Protein AF-A0A964ZM34-F1 (afdb_monomer)

Radius of gyration: 14.8 Å; Cα contacts (8 Å, |Δi|>4): 118; chains: 1; bounding box: 36×28×40 Å

Sequence (91 aa):
GGTMNGYCSDITRCVYLGEPPADVQRAWNDLRRAQEAGVQAGVVGATCESVDTAARSVLEDAGWGDYFIHRTGHGIGMEAHEEPYMVHGTT

Foldseek 3Di:
DDDDPLWDDDDDDDDDDDDDDPVVVLVVVLQVQLLVQLVVQPDPPRFLQSSQCRSLVSCVVSVNNVVPPDAPAADTTSDNHDDDTSHHPRD

Secondary structure (DSSP, 8-state):
-EEETTEEE-------SSSPPHHHHHHHHHHHHHHHHHHHH--TT--HHHHHHHHHHHHHHTT-GGG--S-SEEE-SSSSSEEEEESTT--

Mean predicted aligned error: 2.52 Å

Structure (mmCIF, N/CA/C/O backbone):
data_AF-A0A964ZM34-F1
#
_entry.id   AF-A0A964ZM34-F1
#
loop_
_atom_site.group_PDB
_atom_site.id
_atom_site.type_symbol
_atom_site.label_atom_id
_atom_site.label_alt_id
_atom_site.label_comp_id
_atom_site.label_asym_id
_atom_site.label_entity_id
_atom_site.label_seq_id
_atom_site.pdbx_PDB_ins_code
_atom_site.Cartn_x
_atom_site.Cartn_y
_atom_site.Cartn_z
_atom_site.occupancy
_atom_site.B_iso_or_equiv
_atom_site.auth_seq_id
_atom_site.auth_comp_id
_atom_site.auth_asym_id
_atom_site.auth_atom_id
_atom_site.pdbx_PDB_model_num
ATOM 1 N N . GLY A 1 1 ? 10.550 6.978 8.846 1.00 92.81 1 GLY A N 1
ATOM 2 C CA . GLY A 1 1 ? 9.740 7.726 9.821 1.00 92.81 1 GLY A CA 1
ATOM 3 C C . GLY A 1 1 ? 10.587 8.417 10.873 1.00 92.81 1 GLY A C 1
ATOM 4 O O . GLY A 1 1 ? 11.797 8.528 10.699 1.00 92.81 1 GLY A O 1
ATOM 5 N N . GLY A 1 2 ? 9.954 8.859 11.957 1.00 96.38 2 GLY A N 1
ATOM 6 C CA . GLY A 1 2 ? 10.599 9.481 13.118 1.00 96.38 2 GLY A CA 1
ATOM 7 C C . GLY A 1 2 ? 9.620 9.689 14.277 1.00 96.38 2 GLY A C 1
ATOM 8 O O . GLY A 1 2 ? 8.410 9.562 14.087 1.00 96.38 2 GLY A O 1
ATOM 9 N N . THR A 1 3 ? 10.144 10.008 15.463 1.00 97.81 3 THR A N 1
ATOM 10 C CA . THR A 1 3 ? 9.355 10.243 16.684 1.00 97.81 3 THR A CA 1
ATOM 11 C C . THR A 1 3 ? 9.386 11.709 17.099 1.00 97.81 3 THR A C 1
ATOM 13 O O . THR A 1 3 ? 10.462 12.305 17.164 1.00 97.81 3 THR A O 1
ATOM 16 N N . MET A 1 4 ? 8.232 12.278 17.441 1.00 97.81 4 MET A N 1
ATOM 17 C CA . MET A 1 4 ? 8.120 13.639 17.971 1.00 97.81 4 MET A CA 1
ATOM 18 C C . MET A 1 4 ? 6.988 13.708 18.995 1.00 97.81 4 MET A C 1
ATOM 20 O O . MET A 1 4 ? 5.894 13.222 18.733 1.00 97.81 4 MET A O 1
ATOM 24 N N . ASN A 1 5 ? 7.241 14.323 20.156 1.00 97.56 5 ASN A N 1
ATOM 25 C CA . ASN A 1 5 ? 6.245 14.524 21.221 1.00 97.56 5 ASN A CA 1
ATOM 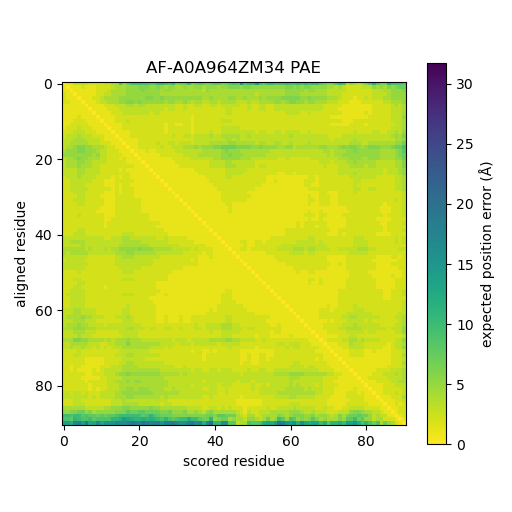26 C C . ASN A 1 5 ? 5.489 13.247 21.642 1.00 97.56 5 ASN A C 1
ATOM 28 O O . ASN A 1 5 ? 4.301 13.300 21.943 1.00 97.56 5 ASN A O 1
ATOM 32 N N . GLY A 1 6 ? 6.173 12.099 21.647 1.00 97.19 6 GLY A N 1
ATOM 33 C CA . GLY A 1 6 ? 5.572 10.813 22.011 1.00 97.19 6 GLY A CA 1
ATOM 34 C C . GLY A 1 6 ? 4.766 10.131 20.902 1.00 97.19 6 GLY A C 1
ATOM 35 O O . GLY A 1 6 ? 4.167 9.104 21.182 1.00 97.19 6 GLY A O 1
ATOM 36 N N . TYR A 1 7 ? 4.766 10.659 19.672 1.00 98.44 7 TYR A N 1
ATOM 37 C CA . TYR A 1 7 ? 4.096 10.057 18.514 1.00 98.44 7 TYR A CA 1
ATOM 38 C C . TYR A 1 7 ? 5.080 9.636 17.421 1.00 98.44 7 TYR A C 1
ATOM 40 O O . TYR A 1 7 ? 6.130 10.261 17.227 1.00 98.44 7 TYR A O 1
ATOM 48 N N . CYS A 1 8 ? 4.708 8.597 16.680 1.00 98.56 8 CYS A N 1
ATOM 49 C CA . CYS A 1 8 ? 5.435 8.040 15.551 1.00 98.56 8 CYS A CA 1
ATOM 50 C C . CYS A 1 8 ? 4.889 8.558 14.212 1.00 98.56 8 CYS A C 1
ATOM 52 O O . CYS A 1 8 ? 3.701 8.805 14.033 1.00 98.56 8 CYS A O 1
ATOM 54 N N . SER A 1 9 ? 5.785 8.672 13.236 1.00 98.25 9 SER A N 1
ATOM 55 C CA . SER A 1 9 ? 5.457 8.824 11.818 1.00 98.25 9 SER A CA 1
ATOM 56 C C . SER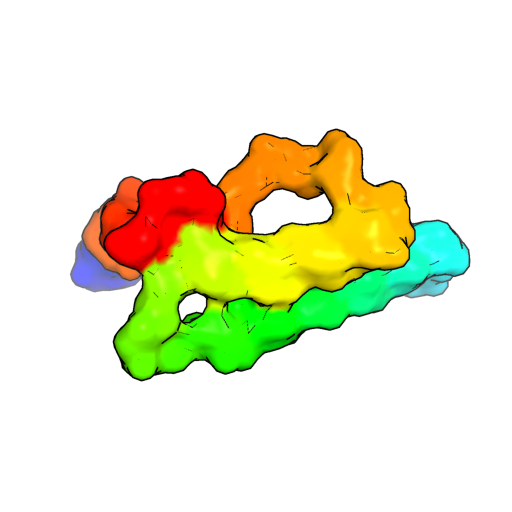 A 1 9 ? 6.174 7.740 11.027 1.00 98.25 9 SER A C 1
ATOM 58 O O . SER A 1 9 ? 7.297 7.371 11.385 1.00 98.25 9 SER A O 1
ATOM 60 N N . ASP A 1 10 ? 5.578 7.277 9.930 1.00 98.31 10 ASP A N 1
ATOM 61 C CA . ASP A 1 10 ? 6.223 6.339 9.019 1.00 98.31 10 ASP A CA 1
ATOM 62 C C . ASP A 1 10 ? 5.917 6.650 7.551 1.00 98.31 10 ASP A C 1
ATOM 64 O O . ASP A 1 10 ? 4.842 7.132 7.200 1.00 98.31 10 ASP A O 1
ATOM 68 N N . ILE A 1 11 ? 6.915 6.449 6.694 1.00 97.81 11 ILE A N 1
ATOM 69 C CA . ILE A 1 11 ? 6.831 6.741 5.268 1.00 97.81 11 ILE A CA 1
ATOM 70 C C . ILE A 1 11 ? 7.806 5.859 4.500 1.00 97.81 11 ILE A C 1
ATOM 72 O O . ILE A 1 11 ? 8.988 5.764 4.831 1.00 97.81 11 ILE A O 1
ATOM 76 N N . THR A 1 12 ? 7.317 5.289 3.405 1.00 97.94 12 THR A N 1
ATOM 77 C CA . THR A 1 12 ? 8.132 4.568 2.428 1.00 97.94 12 THR A CA 1
ATOM 78 C C . THR A 1 12 ? 8.041 5.269 1.077 1.00 97.94 12 THR A C 1
ATOM 80 O O . THR A 1 12 ? 6.970 5.712 0.650 1.00 97.94 12 THR A O 1
ATOM 83 N N . ARG A 1 13 ? 9.178 5.400 0.390 1.00 97.56 13 ARG A N 1
ATOM 84 C CA . ARG A 1 13 ? 9.266 5.869 -0.997 1.00 97.56 13 ARG A CA 1
ATOM 85 C C . ARG A 1 13 ? 10.247 4.981 -1.748 1.00 97.56 13 ARG A C 1
ATOM 87 O O . ARG A 1 13 ? 11.307 4.660 -1.224 1.00 97.56 13 ARG A O 1
ATOM 94 N N . CYS A 1 14 ? 9.887 4.615 -2.972 1.00 96.75 14 CYS A N 1
ATOM 95 C CA . CYS A 1 14 ? 10.764 3.921 -3.904 1.00 96.75 14 CYS A CA 1
ATOM 96 C C . CYS A 1 14 ? 11.161 4.904 -5.006 1.00 96.75 14 CYS A C 1
ATOM 98 O O . CYS A 1 14 ? 10.288 5.514 -5.629 1.00 96.75 14 CYS A O 1
ATOM 100 N N . VAL A 1 15 ? 12.466 5.077 -5.202 1.00 96.31 15 VAL A N 1
ATOM 101 C CA . VAL A 1 15 ? 13.051 5.947 -6.226 1.00 96.31 15 VAL A CA 1
ATOM 102 C C . VAL A 1 15 ? 14.047 5.146 -7.055 1.00 96.31 15 VAL A C 1
ATOM 104 O O . VAL A 1 15 ? 14.685 4.228 -6.542 1.00 96.31 15 VAL A O 1
ATOM 107 N N . TYR A 1 16 ? 14.192 5.514 -8.324 1.00 96.81 16 TYR A N 1
ATOM 108 C CA . TYR A 1 16 ? 15.187 4.952 -9.231 1.00 96.81 16 TYR A CA 1
ATOM 109 C C . TYR A 1 16 ? 16.157 6.059 -9.660 1.00 96.81 16 TYR A C 1
ATOM 111 O O . TYR A 1 16 ? 15.735 7.189 -9.903 1.00 96.81 16 TYR A O 1
ATOM 119 N N . LEU A 1 17 ? 17.455 5.755 -9.729 1.00 97.44 17 LEU A N 1
ATOM 120 C CA . LEU A 1 17 ? 18.477 6.706 -10.171 1.00 97.44 17 LEU A CA 1
ATOM 121 C C . LEU A 1 17 ? 18.793 6.472 -11.652 1.00 97.44 17 LEU A C 1
ATOM 123 O O . LEU A 1 17 ? 19.369 5.448 -12.009 1.00 97.44 17 LEU A O 1
ATOM 127 N N . GLY A 1 18 ? 18.434 7.434 -12.504 1.00 96.62 18 GLY A N 1
ATOM 128 C CA . GLY A 1 18 ? 18.523 7.304 -13.962 1.00 96.62 18 GLY A CA 1
ATOM 129 C C . GLY A 1 18 ? 17.211 6.814 -14.580 1.00 96.62 18 GLY A C 1
ATOM 130 O O . GLY A 1 18 ? 16.144 7.053 -14.018 1.00 96.62 18 GLY A O 1
ATOM 131 N N . GLU A 1 19 ? 17.292 6.139 -15.729 1.00 96.94 19 GLU A N 1
ATOM 132 C CA . GLU A 1 19 ? 16.118 5.596 -16.426 1.00 96.94 19 GLU A CA 1
ATOM 133 C C . GLU A 1 19 ? 15.804 4.172 -15.930 1.00 96.94 19 GLU A C 1
ATOM 135 O O . GLU A 1 19 ? 16.676 3.298 -16.027 1.00 96.94 19 GLU A O 1
ATOM 140 N N . PRO A 1 20 ? 14.602 3.913 -15.384 1.00 97.56 20 PRO A N 1
ATOM 141 C CA . PRO A 1 20 ? 14.234 2.582 -14.926 1.00 97.56 20 PRO A CA 1
ATOM 142 C C . PRO A 1 20 ? 14.010 1.620 -16.105 1.00 97.56 20 PRO A C 1
ATOM 144 O O . PRO A 1 20 ? 13.391 1.994 -17.102 1.00 97.56 20 PRO A O 1
ATOM 147 N N . PRO A 1 21 ? 14.429 0.349 -15.985 1.00 98.31 21 PRO A N 1
ATOM 148 C CA . PRO A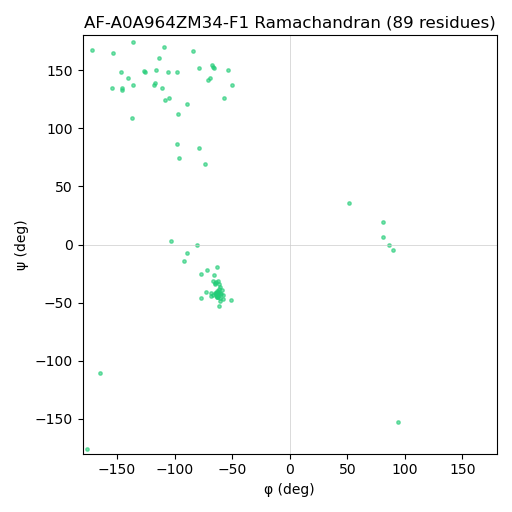 1 21 ? 13.979 -0.716 -16.870 1.00 98.31 21 PRO A CA 1
ATOM 149 C C . PRO A 1 21 ? 12.445 -0.799 -16.936 1.00 98.31 21 PRO A C 1
ATOM 151 O O . PRO A 1 21 ? 11.745 -0.473 -15.973 1.00 98.31 21 PRO A O 1
ATOM 154 N N . ALA A 1 22 ? 11.909 -1.246 -18.074 1.00 98.25 22 ALA A N 1
ATOM 155 C CA . ALA A 1 22 ? 10.467 -1.232 -18.332 1.00 98.25 22 ALA A CA 1
ATOM 156 C C . ALA A 1 22 ? 9.652 -2.084 -17.338 1.00 98.25 22 ALA A C 1
ATOM 158 O O . ALA A 1 22 ? 8.532 -1.723 -16.979 1.00 98.25 22 ALA A O 1
ATOM 159 N N . ASP A 1 23 ? 10.210 -3.198 -16.867 1.00 97.62 23 ASP A N 1
ATOM 160 C CA . ASP A 1 23 ? 9.609 -4.066 -15.852 1.00 97.62 23 ASP A CA 1
ATOM 161 C C . ASP A 1 23 ? 9.558 -3.395 -14.470 1.00 97.62 23 ASP A C 1
ATOM 163 O O . ASP A 1 23 ? 8.517 -3.433 -13.813 1.00 97.62 23 ASP A O 1
ATOM 167 N N . VAL A 1 24 ? 10.626 -2.699 -14.069 1.00 97.62 24 VAL A N 1
ATOM 168 C CA . VAL A 1 24 ? 10.669 -1.889 -12.840 1.00 97.62 24 VAL A CA 1
ATOM 169 C C . VAL A 1 24 ? 9.657 -0.748 -12.914 1.00 97.62 24 VAL A C 1
ATOM 171 O O . VAL A 1 24 ? 8.903 -0.522 -11.966 1.00 97.62 24 VAL A O 1
ATOM 174 N N . GLN A 1 25 ? 9.593 -0.049 -14.050 1.00 98.12 25 GLN A N 1
ATOM 175 C CA . GLN A 1 25 ? 8.629 1.029 -14.260 1.00 98.12 25 GLN A CA 1
ATOM 176 C C . GLN A 1 25 ? 7.183 0.512 -14.218 1.00 98.12 25 GLN A C 1
ATOM 178 O O . GLN A 1 25 ? 6.317 1.157 -13.622 1.00 98.12 25 GLN A O 1
ATOM 183 N N . ARG A 1 26 ? 6.910 -0.666 -14.799 1.00 98.19 26 ARG A N 1
ATOM 184 C CA . ARG A 1 26 ? 5.604 -1.334 -14.711 1.00 98.19 26 ARG A CA 1
ATOM 185 C C . ARG A 1 26 ? 5.249 -1.666 -13.262 1.00 98.19 26 ARG A C 1
ATOM 187 O O . ARG A 1 26 ? 4.195 -1.241 -12.799 1.00 98.19 26 ARG A O 1
ATOM 194 N N . ALA A 1 27 ? 6.138 -2.353 -12.545 1.00 98.19 27 ALA A N 1
ATOM 195 C CA . ALA A 1 27 ? 5.913 -2.739 -11.154 1.00 98.19 27 ALA A CA 1
ATOM 196 C C . ALA A 1 27 ? 5.644 -1.519 -10.260 1.00 98.19 27 ALA A C 1
ATOM 198 O O . ALA A 1 27 ? 4.704 -1.520 -9.468 1.00 98.19 27 ALA A O 1
ATOM 199 N N . TRP A 1 28 ? 6.416 -0.440 -10.427 1.00 98.31 28 TRP A N 1
ATOM 200 C CA . TRP A 1 28 ? 6.212 0.797 -9.673 1.00 98.31 28 TRP A CA 1
ATOM 201 C C . TRP A 1 28 ? 4.866 1.460 -9.992 1.00 98.31 28 TRP A C 1
ATOM 203 O O . TRP A 1 28 ? 4.178 1.919 -9.081 1.00 98.31 28 TRP A O 1
ATOM 213 N N . ASN A 1 29 ? 4.459 1.493 -11.265 1.00 98.44 29 ASN A N 1
ATOM 214 C CA . ASN A 1 29 ? 3.170 2.059 -11.665 1.00 98.44 29 ASN A CA 1
ATOM 215 C C . ASN A 1 29 ? 1.985 1.265 -11.101 1.00 98.44 29 ASN A C 1
ATOM 217 O O . ASN A 1 29 ? 1.025 1.877 -10.631 1.00 98.44 29 ASN A O 1
ATOM 221 N N . ASP A 1 30 ? 2.054 -0.067 -11.123 1.00 98.69 30 ASP A N 1
ATOM 222 C CA . ASP A 1 30 ? 1.016 -0.934 -10.557 1.00 98.69 30 ASP A CA 1
ATOM 223 C C . ASP A 1 30 ? 0.957 -0.792 -9.027 1.00 98.69 30 ASP A C 1
ATOM 225 O O . ASP A 1 30 ? -0.121 -0.583 -8.469 1.00 98.69 30 ASP A O 1
ATOM 229 N N . LEU A 1 31 ? 2.114 -0.761 -8.351 1.00 98.50 31 LEU A N 1
ATOM 230 C CA . LEU A 1 31 ? 2.201 -0.493 -6.911 1.00 98.50 31 LEU A CA 1
ATOM 231 C C . LEU A 1 31 ? 1.622 0.878 -6.542 1.00 98.50 31 LEU A C 1
ATOM 233 O O . LEU A 1 31 ? 0.897 1.004 -5.556 1.00 98.50 31 LEU A O 1
ATOM 237 N N . ARG A 1 32 ? 1.908 1.916 -7.336 1.00 98.69 32 ARG A N 1
ATOM 238 C CA . ARG A 1 32 ? 1.362 3.260 -7.115 1.00 98.69 32 ARG A CA 1
ATOM 239 C C . ARG A 1 32 ? -0.163 3.266 -7.224 1.00 98.69 32 ARG A C 1
ATOM 241 O O . ARG A 1 32 ? -0.818 3.904 -6.406 1.00 98.69 32 ARG A O 1
ATOM 248 N N . ARG A 1 33 ? -0.730 2.559 -8.208 1.00 98.81 33 ARG A N 1
ATOM 249 C CA . ARG A 1 33 ? -2.190 2.423 -8.366 1.00 98.81 33 ARG A CA 1
ATOM 250 C C . ARG A 1 33 ? -2.817 1.680 -7.188 1.00 98.81 33 ARG A C 1
ATOM 252 O O . ARG A 1 33 ? -3.847 2.120 -6.693 1.00 98.81 33 ARG A O 1
ATOM 259 N N . ALA A 1 34 ? -2.183 0.609 -6.712 1.00 98.81 34 ALA A N 1
ATOM 260 C CA . ALA A 1 34 ? -2.644 -0.133 -5.540 1.00 98.81 34 ALA A CA 1
ATOM 261 C C . ALA A 1 34 ? -2.645 0.738 -4.274 1.00 98.81 34 ALA A C 1
ATOM 263 O O . ALA A 1 34 ? -3.621 0.762 -3.527 1.00 98.81 34 ALA A O 1
ATOM 264 N N . GLN A 1 35 ? -1.579 1.517 -4.067 1.00 98.75 35 GLN A N 1
ATOM 265 C CA . GLN A 1 35 ? -1.482 2.452 -2.946 1.00 98.75 35 GLN A CA 1
ATOM 266 C C . GLN A 1 35 ? -2.556 3.547 -3.019 1.00 98.75 35 GLN A C 1
ATOM 268 O O . GLN A 1 35 ? -3.170 3.871 -2.004 1.00 98.75 35 GLN A O 1
ATOM 273 N N . GLU A 1 36 ? -2.809 4.093 -4.211 1.00 98.88 36 GLU A N 1
ATOM 274 C CA . GLU A 1 36 ? -3.861 5.085 -4.438 1.00 98.88 36 GLU A CA 1
ATOM 275 C C . GLU A 1 36 ? -5.252 4.501 -4.150 1.00 98.88 36 GLU A C 1
ATOM 277 O O . GLU A 1 36 ? -6.031 5.126 -3.433 1.00 98.88 36 GLU A O 1
ATOM 282 N N . ALA A 1 37 ? -5.537 3.279 -4.610 1.00 98.81 37 ALA A N 1
ATOM 283 C CA . ALA A 1 37 ? -6.793 2.583 -4.333 1.00 98.81 37 ALA A CA 1
ATOM 284 C C . ALA A 1 37 ? -7.018 2.357 -2.827 1.00 98.81 37 ALA A C 1
ATOM 286 O O . ALA A 1 37 ? -8.094 2.671 -2.318 1.00 98.81 37 ALA A O 1
ATOM 287 N N . GLY A 1 38 ? -5.994 1.896 -2.100 1.00 98.62 38 GLY A N 1
ATOM 288 C CA . GLY A 1 38 ? -6.062 1.732 -0.645 1.00 98.62 38 GLY A CA 1
ATOM 289 C C . GLY A 1 38 ? -6.340 3.049 0.090 1.00 98.62 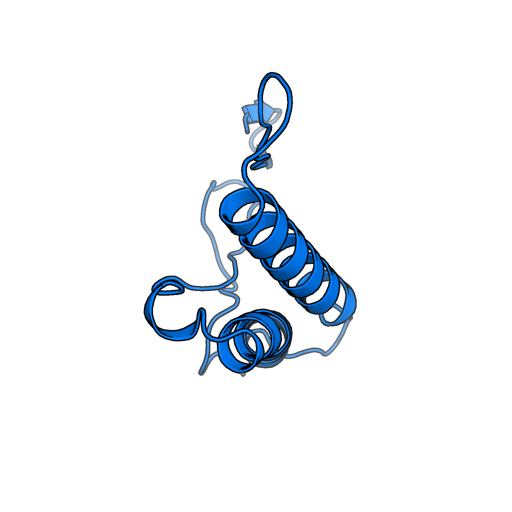38 GLY A C 1
ATOM 290 O O . GLY A 1 38 ? -7.182 3.093 0.983 1.00 98.62 38 GLY A O 1
ATOM 291 N N . VAL A 1 39 ? -5.702 4.154 -0.319 1.00 98.56 39 VAL A N 1
ATOM 292 C CA . VAL A 1 39 ? -5.969 5.482 0.270 1.00 98.56 39 VAL A CA 1
ATOM 293 C C . VAL A 1 39 ? -7.399 5.945 0.004 1.00 98.56 39 VAL A C 1
ATOM 295 O O . VAL A 1 39 ? -8.045 6.443 0.921 1.00 98.56 39 VAL A O 1
ATOM 298 N N . GLN A 1 40 ? -7.912 5.773 -1.219 1.00 98.75 40 GLN A N 1
ATOM 299 C CA . GLN A 1 40 ? -9.285 6.169 -1.553 1.00 98.75 40 GLN A CA 1
ATOM 300 C C . GLN A 1 40 ? -10.338 5.328 -0.818 1.00 98.75 40 GLN A C 1
ATOM 302 O O . GLN A 1 40 ? -11.408 5.838 -0.496 1.00 98.75 40 GLN A O 1
ATOM 307 N N . ALA A 1 41 ? -10.040 4.059 -0.524 1.00 98.56 41 ALA A N 1
ATOM 308 C CA . ALA A 1 41 ? -10.914 3.190 0.262 1.00 98.56 41 ALA A CA 1
ATOM 309 C C . ALA A 1 41 ? -10.949 3.559 1.757 1.00 98.56 41 ALA A C 1
ATOM 311 O O . ALA A 1 41 ? -11.909 3.224 2.450 1.00 98.56 41 ALA A O 1
ATOM 312 N N . GLY A 1 42 ? -9.928 4.263 2.259 1.00 97.62 42 GLY A N 1
ATOM 313 C CA . GLY A 1 42 ? -9.804 4.694 3.652 1.00 97.62 42 GLY A CA 1
ATOM 314 C C . GLY A 1 42 ? -10.746 5.841 4.022 1.00 97.62 42 GLY A C 1
ATOM 315 O O . GLY A 1 42 ? -10.302 6.960 4.274 1.00 97.62 42 GLY A O 1
ATOM 316 N N . VAL A 1 43 ? -12.050 5.567 4.072 1.00 97.88 43 VAL A N 1
ATOM 317 C CA . VAL A 1 43 ? -13.096 6.527 4.456 1.00 97.88 43 VAL A CA 1
ATOM 318 C C . VAL A 1 43 ? -13.775 6.135 5.767 1.00 97.88 43 VAL A C 1
ATOM 320 O O . VAL A 1 43 ? -13.729 4.985 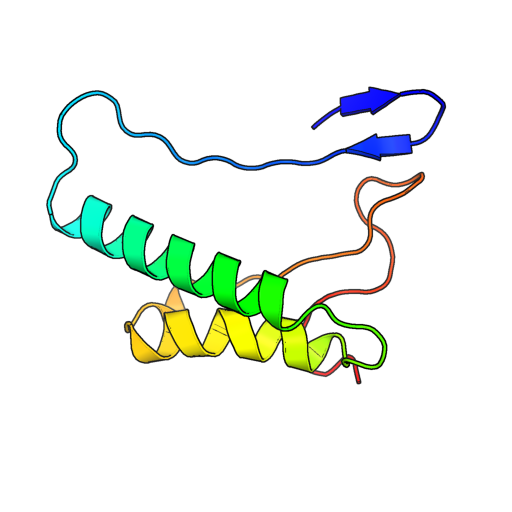6.200 1.00 97.88 43 VAL A O 1
ATOM 323 N N . VAL A 1 44 ? -14.439 7.096 6.413 1.00 97.62 44 VAL A N 1
ATOM 324 C CA . VAL A 1 44 ? -15.211 6.835 7.637 1.00 97.62 44 VAL A CA 1
ATOM 325 C C . VAL A 1 44 ? -16.273 5.766 7.367 1.00 97.62 44 VAL A C 1
ATOM 327 O O . VAL A 1 44 ? -17.087 5.912 6.458 1.00 97.62 44 VAL A O 1
ATOM 330 N N . GLY A 1 45 ? -16.270 4.712 8.184 1.00 96.69 45 GLY A N 1
ATOM 331 C CA . GLY A 1 45 ? -17.192 3.581 8.067 1.00 96.69 45 GLY A CA 1
ATOM 332 C C . GLY A 1 45 ? -16.702 2.440 7.170 1.00 96.69 45 GLY A C 1
ATOM 333 O O . GLY A 1 45 ? -17.369 1.411 7.120 1.00 96.69 45 GLY A O 1
ATOM 334 N N . ALA A 1 46 ? -15.558 2.584 6.494 1.00 97.62 46 ALA A N 1
ATOM 335 C CA . ALA A 1 46 ? -14.917 1.472 5.800 1.00 97.62 46 ALA A CA 1
ATOM 336 C C . ALA A 1 46 ? -14.360 0.447 6.801 1.00 97.62 46 ALA A C 1
ATOM 338 O O . ALA A 1 46 ? -13.837 0.811 7.857 1.00 97.62 46 ALA A O 1
ATOM 339 N N . THR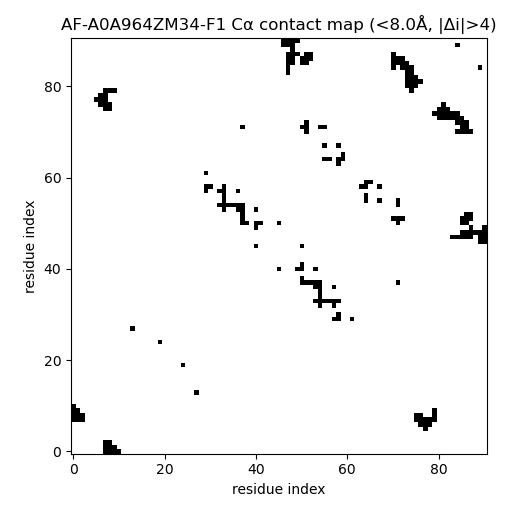 A 1 47 ? -14.445 -0.836 6.450 1.00 98.19 47 THR A N 1
ATOM 340 C CA . THR A 1 47 ? -13.799 -1.913 7.212 1.00 98.19 47 THR A CA 1
ATOM 341 C C . THR A 1 47 ? -12.310 -1.956 6.872 1.00 98.19 47 THR A C 1
ATOM 343 O O . THR A 1 47 ? -11.912 -1.609 5.754 1.00 98.19 47 THR A O 1
ATOM 346 N N . CYS A 1 48 ? -11.462 -2.409 7.795 1.00 98.00 48 CYS A N 1
ATOM 347 C CA . CYS A 1 48 ? -10.021 -2.491 7.529 1.00 98.00 48 CYS A CA 1
ATOM 348 C C . CYS A 1 48 ? -9.698 -3.507 6.419 1.00 98.00 48 CYS A C 1
ATOM 350 O O . CYS A 1 48 ? -8.799 -3.288 5.605 1.00 98.00 48 CYS A O 1
ATOM 352 N N . GLU A 1 49 ? -10.483 -4.581 6.334 1.00 98.19 49 GLU A N 1
ATOM 353 C CA . GLU A 1 49 ? -10.446 -5.534 5.227 1.00 98.19 49 GLU A CA 1
ATOM 354 C C . GLU A 1 49 ? -10.788 -4.890 3.87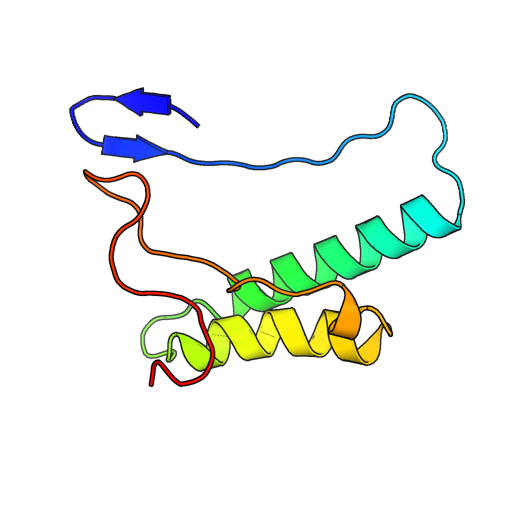8 1.00 98.19 49 GLU A C 1
ATOM 356 O O . GLU A 1 49 ? -10.149 -5.217 2.879 1.00 98.19 49 GLU A O 1
ATOM 361 N N . SER A 1 50 ? -11.745 -3.955 3.814 1.00 98.38 50 SER A N 1
ATOM 362 C CA . SER A 1 50 ? -12.079 -3.287 2.547 1.00 98.38 50 SER A CA 1
ATOM 363 C C . SER A 1 50 ? -10.920 -2.441 2.010 1.00 98.38 50 SER A C 1
ATOM 365 O O . SER A 1 50 ? -10.695 -2.404 0.800 1.00 98.38 50 SER A O 1
ATOM 367 N N . VAL A 1 51 ? -10.128 -1.836 2.904 1.00 98.56 51 VAL A N 1
ATOM 368 C CA . VAL A 1 51 ? -8.909 -1.096 2.549 1.00 98.56 51 VAL A CA 1
ATOM 369 C C . VAL A 1 51 ? -7.820 -2.041 2.032 1.00 98.56 51 VAL A C 1
ATOM 371 O O . VAL A 1 51 ? -7.199 -1.741 1.012 1.00 98.56 51 VAL A O 1
ATOM 374 N N . ASP A 1 52 ? -7.604 -3.191 2.689 1.00 98.56 52 ASP A N 1
ATOM 375 C CA . ASP A 1 52 ? -6.651 -4.205 2.203 1.00 98.56 52 ASP A CA 1
ATOM 376 C C . ASP A 1 52 ? -7.076 -4.764 0.845 1.00 98.56 52 ASP A C 1
ATOM 378 O O . ASP A 1 52 ? -6.264 -4.817 -0.074 1.00 98.56 52 ASP A O 1
ATOM 382 N N . THR A 1 53 ? -8.359 -5.092 0.693 1.00 98.38 53 THR A N 1
ATOM 383 C CA . THR A 1 53 ? -8.935 -5.616 -0.552 1.00 98.38 53 THR A CA 1
ATOM 384 C C . THR A 1 53 ? -8.723 -4.638 -1.705 1.00 98.38 53 THR A C 1
ATOM 386 O O . THR A 1 53 ? -8.241 -5.033 -2.761 1.00 98.38 53 THR A O 1
ATOM 389 N N . ALA A 1 54 ? -9.000 -3.345 -1.501 1.00 98.69 54 ALA A N 1
ATOM 390 C CA . ALA A 1 54 ? -8.849 -2.331 -2.543 1.00 98.69 54 ALA A CA 1
ATOM 391 C C . ALA A 1 54 ? -7.412 -2.229 -3.084 1.00 98.69 54 ALA A C 1
ATOM 393 O O . ALA A 1 54 ? -7.220 -2.072 -4.289 1.00 98.69 54 ALA A O 1
ATOM 394 N N . ALA A 1 55 ? -6.399 -2.334 -2.219 1.00 98.69 55 ALA A N 1
ATOM 395 C CA . ALA A 1 55 ? -5.002 -2.333 -2.647 1.00 98.69 55 ALA A CA 1
ATOM 396 C C . ALA A 1 55 ? -4.583 -3.688 -3.243 1.00 98.69 55 ALA A C 1
ATOM 398 O O . ALA A 1 55 ? -3.964 -3.741 -4.309 1.00 98.69 55 ALA A O 1
ATOM 399 N N . ARG A 1 56 ? -4.937 -4.786 -2.566 1.00 98.44 56 ARG A N 1
ATOM 400 C CA . ARG A 1 56 ? -4.560 -6.156 -2.927 1.00 98.44 56 ARG A CA 1
ATOM 401 C C . ARG A 1 56 ? -5.105 -6.561 -4.292 1.00 98.44 56 ARG A C 1
ATOM 403 O O . ARG A 1 56 ? -4.326 -7.048 -5.107 1.00 98.44 56 ARG A O 1
ATOM 410 N N . SER A 1 57 ? -6.376 -6.279 -4.584 1.00 98.50 57 SER A N 1
ATOM 411 C CA . SER A 1 57 ? -6.989 -6.631 -5.871 1.00 98.50 57 SER A CA 1
ATOM 412 C C . SER A 1 57 ? -6.281 -5.969 -7.055 1.00 98.50 57 SER A C 1
ATOM 414 O O . SER A 1 57 ? -6.070 -6.616 -8.072 1.00 98.50 57 SER A O 1
ATOM 416 N N . VAL A 1 58 ? -5.806 -4.723 -6.915 1.00 98.75 58 VAL A N 1
ATOM 417 C CA . VAL A 1 58 ? -5.035 -4.056 -7.982 1.00 98.75 58 VAL A CA 1
ATOM 418 C C . VAL A 1 58 ? -3.731 -4.800 -8.284 1.00 98.75 58 VAL A C 1
ATOM 420 O O . VAL A 1 58 ? -3.341 -4.918 -9.446 1.00 98.75 58 VAL A O 1
ATOM 423 N N . LEU A 1 59 ? -3.043 -5.297 -7.253 1.00 98.62 59 LEU A N 1
ATOM 424 C CA . LEU A 1 59 ? -1.804 -6.059 -7.422 1.00 98.62 59 LEU A CA 1
ATOM 425 C C . LEU A 1 59 ? -2.074 -7.460 -7.975 1.00 98.62 59 LEU A C 1
ATOM 427 O O . LEU A 1 59 ? -1.340 -7.909 -8.852 1.00 98.62 59 LEU A O 1
ATOM 431 N N . GLU A 1 60 ? -3.120 -8.135 -7.504 1.00 98.38 60 GLU A N 1
ATOM 432 C CA . GLU A 1 60 ? -3.543 -9.445 -8.009 1.00 98.38 60 GLU A CA 1
ATOM 433 C C . GLU A 1 60 ? -3.923 -9.382 -9.494 1.00 98.38 60 GLU A C 1
ATOM 435 O O . GLU A 1 60 ? -3.373 -10.145 -10.289 1.00 98.38 60 GLU A O 1
ATOM 440 N N . ASP A 1 61 ? -4.744 -8.408 -9.894 1.00 98.62 61 ASP A N 1
ATOM 441 C CA . ASP A 1 61 ? -5.148 -8.185 -11.289 1.00 98.62 61 ASP A CA 1
ATOM 442 C C . ASP A 1 61 ? -3.953 -7.851 -12.197 1.00 98.62 61 ASP A C 1
ATOM 444 O O . ASP A 1 61 ? -3.924 -8.201 -13.380 1.00 98.62 61 ASP A O 1
ATOM 448 N N . ALA A 1 62 ? -2.928 -7.195 -11.646 1.00 98.31 62 ALA A N 1
ATOM 449 C CA . ALA A 1 62 ? -1.676 -6.905 -12.339 1.00 98.31 62 ALA A CA 1
ATOM 450 C C . ALA A 1 62 ? -0.690 -8.096 -12.363 1.00 98.31 62 ALA A C 1
ATOM 452 O O . ALA A 1 62 ? 0.389 -7.986 -12.959 1.00 98.31 62 ALA A O 1
ATOM 453 N N . GLY A 1 63 ? -1.040 -9.237 -11.762 1.00 98.44 63 GLY A N 1
ATOM 454 C CA . GLY A 1 63 ? -0.214 -10.448 -11.721 1.00 98.44 63 GLY A CA 1
ATOM 455 C C . GLY A 1 63 ? 0.880 -10.433 -10.650 1.00 98.44 63 GLY A C 1
ATOM 456 O O . GLY A 1 63 ? 1.847 -11.184 -10.754 1.00 98.44 63 GLY A O 1
ATOM 457 N N . TRP A 1 64 ? 0.751 -9.577 -9.634 1.00 98.25 64 TRP A N 1
ATOM 458 C CA . TRP A 1 64 ? 1.707 -9.427 -8.532 1.00 98.25 64 TRP A CA 1
ATOM 459 C C . TRP A 1 64 ? 1.254 -10.081 -7.216 1.00 98.25 64 TRP A C 1
ATOM 461 O O . TRP A 1 64 ? 1.967 -9.969 -6.220 1.00 98.25 64 TRP A O 1
ATOM 471 N N . GLY A 1 65 ? 0.101 -10.762 -7.193 1.00 97.00 65 GLY A N 1
ATOM 472 C CA . GLY A 1 65 ? -0.516 -11.312 -5.974 1.00 97.00 65 GLY A CA 1
ATOM 473 C C . GLY A 1 65 ? 0.432 -12.152 -5.111 1.00 97.00 65 GLY A C 1
ATOM 474 O O . GLY A 1 65 ? 0.583 -11.879 -3.922 1.00 97.00 65 GLY A O 1
ATOM 475 N N . ASP A 1 66 ? 1.166 -13.084 -5.726 1.00 97.50 66 ASP A N 1
ATOM 476 C CA . ASP A 1 66 ? 2.120 -13.964 -5.030 1.00 97.50 66 ASP A CA 1
ATOM 477 C C . ASP A 1 66 ? 3.293 -13.211 -4.372 1.00 97.50 66 ASP A C 1
ATOM 479 O O . ASP A 1 66 ? 3.949 -13.731 -3.468 1.00 97.50 66 ASP A O 1
ATOM 483 N N . TYR A 1 67 ? 3.565 -11.977 -4.803 1.00 97.56 67 TYR A N 1
ATOM 484 C CA . TYR A 1 67 ? 4.626 -11.136 -4.249 1.00 97.56 67 TYR A CA 1
ATOM 485 C C . TYR A 1 67 ? 4.129 -10.228 -3.112 1.00 97.56 67 TYR A C 1
ATOM 487 O O . TYR A 1 67 ? 4.946 -9.685 -2.365 1.00 97.56 67 TYR A O 1
ATOM 495 N N . PHE A 1 68 ? 2.812 -10.069 -2.937 1.00 97.62 68 PHE A N 1
ATOM 496 C CA . PHE A 1 68 ? 2.223 -9.205 -1.913 1.00 97.62 68 PHE A CA 1
ATOM 497 C C . PHE A 1 68 ? 1.834 -9.986 -0.648 1.00 97.62 68 PHE A C 1
ATOM 499 O O . PHE A 1 68 ? 0.666 -10.247 -0.355 1.00 97.62 68 PHE A O 1
ATOM 506 N N . ILE A 1 69 ? 2.855 -10.353 0.127 1.00 95.94 69 ILE A N 1
ATOM 507 C CA . ILE A 1 69 ? 2.752 -11.316 1.239 1.00 95.94 69 ILE A CA 1
ATOM 508 C C . ILE A 1 69 ? 2.404 -10.713 2.608 1.00 95.94 69 ILE A C 1
ATOM 510 O O . ILE A 1 69 ? 2.222 -11.449 3.576 1.00 95.94 69 ILE A O 1
ATOM 514 N N . HIS A 1 70 ? 2.369 -9.386 2.732 1.00 95.94 70 HIS A N 1
ATOM 515 C CA . HIS A 1 70 ? 2.086 -8.706 3.996 1.00 95.94 70 HIS A CA 1
ATOM 516 C C . HIS A 1 70 ? 0.707 -8.032 3.984 1.00 95.94 70 HIS A C 1
ATOM 518 O O . HIS A 1 70 ? 0.041 -7.939 2.952 1.00 95.94 70 HIS A O 1
ATOM 524 N N . ARG A 1 71 ? 0.273 -7.558 5.158 1.00 96.69 71 ARG A N 1
ATOM 525 C CA . ARG A 1 71 ? -0.921 -6.709 5.306 1.00 96.69 71 ARG A CA 1
ATOM 526 C C . ARG A 1 71 ? -0.725 -5.355 4.621 1.00 96.69 71 ARG A C 1
ATOM 528 O O . ARG A 1 71 ? 0.402 -4.860 4.584 1.00 96.69 71 ARG A O 1
ATOM 535 N N . THR A 1 72 ? -1.797 -4.724 4.157 1.00 98.19 72 THR A N 1
ATOM 536 C CA . THR A 1 72 ? -1.731 -3.397 3.521 1.00 98.19 72 THR A CA 1
ATOM 537 C C . THR A 1 72 ? -1.262 -2.297 4.472 1.00 98.19 72 THR A C 1
ATOM 539 O O . THR A 1 72 ? -0.577 -1.369 4.047 1.00 98.19 72 THR A O 1
ATOM 542 N N . GLY A 1 73 ? -1.576 -2.395 5.764 1.00 97.81 73 GLY A N 1
ATOM 543 C CA . GLY A 1 73 ? -1.230 -1.342 6.716 1.00 97.81 73 GLY A CA 1
ATOM 544 C C . GLY A 1 73 ? -1.568 -1.654 8.168 1.00 97.81 73 GLY A C 1
ATOM 545 O O . GLY A 1 73 ? -1.990 -2.758 8.517 1.00 97.81 73 GLY A O 1
ATOM 546 N N . HIS A 1 74 ? -1.342 -0.668 9.025 1.00 98.50 74 HIS A N 1
ATOM 547 C CA . HIS A 1 74 ? -1.555 -0.725 10.469 1.00 98.50 74 HIS A CA 1
ATOM 548 C C . HIS A 1 74 ? -1.821 0.678 11.024 1.00 98.50 74 HIS A C 1
ATOM 550 O O . HIS A 1 74 ? -1.529 1.676 10.360 1.00 98.50 74 HIS A O 1
ATOM 556 N N . GLY A 1 75 ? -2.337 0.736 12.249 1.00 98.06 75 GLY A N 1
ATOM 557 C CA . GLY A 1 75 ? -2.415 1.944 13.049 1.00 98.06 75 GLY A CA 1
ATOM 558 C C . GLY A 1 75 ? -1.025 2.433 13.444 1.00 98.06 75 GLY A C 1
ATOM 559 O O . GLY A 1 75 ? -0.059 1.664 13.522 1.00 98.06 75 GLY A O 1
ATOM 560 N N . ILE A 1 76 ? -0.927 3.738 13.663 1.00 98.31 76 ILE A N 1
ATOM 561 C CA . ILE A 1 76 ? 0.282 4.410 14.125 1.00 98.31 76 ILE A CA 1
ATOM 562 C C . ILE A 1 76 ? -0.118 5.571 15.032 1.00 98.31 76 ILE A C 1
ATOM 564 O O . ILE A 1 76 ? -1.009 6.354 14.697 1.00 98.31 76 ILE A O 1
ATOM 568 N N . GLY A 1 77 ? 0.575 5.691 16.158 1.00 98.25 77 GLY A N 1
ATOM 569 C CA . GLY A 1 77 ? 0.254 6.668 17.187 1.00 98.25 77 GLY A CA 1
ATOM 570 C C . GLY A 1 77 ? 1.419 6.813 18.143 1.00 98.25 77 GLY A C 1
ATOM 571 O O . GLY A 1 77 ? 2.459 7.341 17.750 1.00 98.25 77 GLY A O 1
ATOM 572 N N . MET A 1 78 ? 1.258 6.353 19.383 1.00 97.56 78 MET A N 1
ATOM 573 C CA . MET A 1 78 ? 2.371 6.314 20.344 1.00 97.56 78 MET A CA 1
ATOM 574 C C . MET A 1 78 ? 3.315 5.144 20.068 1.00 97.56 78 MET A C 1
ATOM 576 O O . MET A 1 78 ? 4.502 5.216 20.391 1.00 97.56 78 MET A O 1
ATOM 580 N N . GLU A 1 79 ? 2.803 4.090 19.433 1.00 97.50 79 GLU A N 1
ATOM 581 C CA . GLU A 1 79 ? 3.597 2.984 18.926 1.00 97.50 79 GLU A CA 1
ATOM 582 C C . GLU A 1 79 ? 3.705 3.068 17.400 1.00 97.50 79 GLU A C 1
ATOM 584 O O . GLU A 1 79 ? 2.810 3.544 16.696 1.00 97.50 79 GLU A O 1
ATOM 589 N N . ALA A 1 80 ? 4.833 2.594 16.862 1.00 96.12 80 ALA A N 1
ATOM 590 C CA . ALA A 1 80 ? 5.037 2.551 15.414 1.00 96.12 80 ALA A CA 1
ATOM 591 C C . ALA A 1 80 ? 4.070 1.573 14.724 1.00 96.12 80 ALA A C 1
ATOM 593 O O . ALA A 1 80 ? 3.771 1.743 13.548 1.00 96.12 80 ALA A O 1
ATOM 594 N N . HIS A 1 81 ? 3.595 0.561 15.455 1.00 97.12 81 HIS A N 1
ATOM 595 C CA . HIS A 1 81 ? 2.634 -0.428 14.989 1.00 97.12 81 HIS A CA 1
ATOM 596 C C . HIS A 1 81 ? 1.594 -0.675 16.077 1.00 97.12 81 HIS A C 1
ATOM 598 O O . HIS A 1 81 ? 1.893 -1.339 17.063 1.00 97.12 81 HIS A O 1
ATOM 604 N N . GLU A 1 82 ? 0.376 -0.205 15.854 1.00 97.31 82 GLU A N 1
ATOM 605 C CA . GLU A 1 82 ? -0.763 -0.388 16.755 1.00 97.31 82 GLU A CA 1
ATOM 606 C C . GLU A 1 82 ? -2.022 -0.762 15.953 1.00 97.31 82 GLU A C 1
ATOM 608 O O . GLU A 1 82 ? -2.003 -0.827 14.718 1.00 97.31 82 GLU A O 1
ATOM 613 N N . GLU A 1 83 ? -3.109 -1.076 16.652 1.00 95.75 83 GLU A N 1
ATOM 614 C CA . GLU A 1 83 ? -4.411 -1.311 16.027 1.00 95.75 83 GLU A CA 1
ATOM 615 C C . GLU A 1 83 ? -4.996 -0.016 15.422 1.00 95.75 83 GLU A C 1
ATOM 617 O O . GLU A 1 83 ? -4.691 1.080 15.896 1.00 95.75 83 GLU A O 1
ATOM 622 N N . PRO A 1 84 ? -5.874 -0.115 14.405 1.00 95.94 84 PRO A N 1
ATOM 623 C CA . PRO A 1 84 ? -6.319 -1.335 13.726 1.00 95.94 84 PRO A CA 1
ATOM 624 C C . PRO A 1 84 ? -5.362 -1.783 12.606 1.00 95.94 84 PRO A C 1
ATOM 626 O O . PRO A 1 84 ? -4.507 -1.028 12.150 1.00 95.94 84 PRO A O 1
ATOM 629 N N . TYR A 1 85 ? -5.519 -3.014 12.118 1.00 97.19 85 TYR A N 1
ATOM 630 C CA . TYR A 1 85 ? -4.705 -3.556 11.025 1.00 97.19 85 TYR A CA 1
ATOM 631 C C . TYR A 1 85 ? -5.492 -3.605 9.716 1.00 97.19 85 TYR A C 1
ATOM 633 O O . TYR A 1 85 ? -6.550 -4.222 9.656 1.00 97.19 85 TYR A O 1
ATOM 641 N N . MET A 1 86 ? -4.947 -3.014 8.649 1.00 97.62 86 MET A N 1
ATOM 642 C CA . MET A 1 86 ? -5.521 -3.100 7.300 1.00 97.62 86 MET A CA 1
ATOM 643 C C . MET A 1 86 ? -5.146 -4.454 6.700 1.00 97.62 86 MET A C 1
ATOM 645 O O . MET A 1 86 ? -4.120 -4.585 6.029 1.00 97.62 86 MET A O 1
ATOM 649 N N . VAL A 1 87 ? -5.927 -5.478 7.042 1.00 96.19 87 VAL A N 1
ATOM 650 C CA . VAL A 1 87 ? -5.715 -6.875 6.657 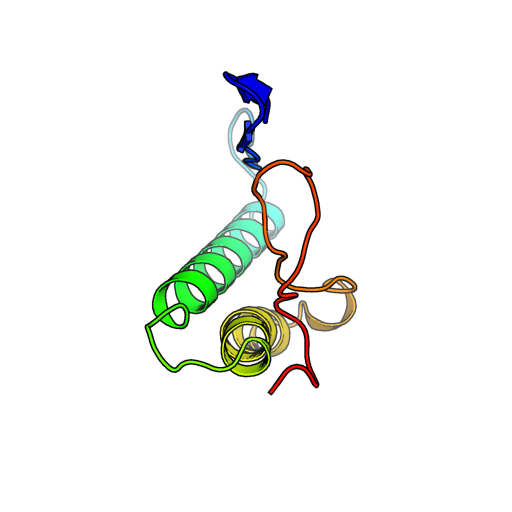1.00 96.19 87 VAL A CA 1
ATOM 651 C C . VAL A 1 87 ? -7.058 -7.581 6.472 1.00 96.19 87 VAL A C 1
ATOM 653 O O . VAL A 1 87 ? -8.030 -7.274 7.167 1.00 96.19 87 VAL A O 1
ATOM 656 N N . HIS A 1 88 ? -7.102 -8.545 5.554 1.00 90.69 88 HIS A N 1
ATOM 657 C CA . HIS A 1 88 ? -8.250 -9.431 5.362 1.00 90.69 88 HIS A CA 1
ATOM 658 C C . HIS A 1 88 ? -8.731 -10.061 6.684 1.00 90.69 88 HIS A C 1
ATOM 660 O O . HIS A 1 88 ? -7.920 -10.506 7.500 1.00 90.69 88 HIS A O 1
ATOM 666 N N . GLY A 1 89 ? -10.051 -10.119 6.887 1.00 87.94 89 GLY A N 1
ATOM 667 C CA . GLY A 1 89 ? -10.690 -10.646 8.095 1.00 87.94 89 GLY A CA 1
ATOM 668 C C . GLY A 1 89 ? -10.869 -9.636 9.235 1.00 87.94 89 GLY A C 1
ATOM 669 O O . GLY A 1 89 ? -11.409 -10.005 10.275 1.00 87.94 89 GLY A O 1
ATOM 670 N N . THR A 1 90 ? -10.438 -8.380 9.065 1.00 87.94 90 THR A N 1
ATOM 671 C CA . THR A 1 90 ? -10.689 -7.292 10.029 1.00 87.94 90 THR A CA 1
ATOM 672 C C . THR A 1 90 ? -11.889 -6.461 9.567 1.00 87.94 90 THR A C 1
ATOM 674 O O . THR A 1 90 ? -11.731 -5.470 8.843 1.00 87.94 90 THR A O 1
ATOM 677 N N . THR A 1 91 ? -13.088 -6.909 9.949 1.00 77.12 91 THR A N 1
ATOM 678 C CA . THR A 1 91 ? -14.386 -6.329 9.558 1.00 77.12 91 THR A CA 1
ATOM 679 C C . THR A 1 91 ? -14.847 -5.217 10.482 1.00 77.12 91 THR A C 1
ATOM 681 O O . THR A 1 91 ? -14.848 -5.460 11.709 1.00 77.12 91 THR A O 1
#

pLDDT: mean 97.26, std 2.83, range [77.12, 98.88]

Solvent-accessible surface area (backbone atoms only — not comparable to full-atom values): 5291 Å² total; per-residue (Å²): 96,55,76,58,98,72,31,44,49,78,73,87,85,90,83,72,91,76,86,68,56,70,67,58,49,48,52,52,52,46,51,49,51,13,52,50,37,22,57,70,43,68,46,95,90,53,38,36,20,55,23,18,47,42,20,48,50,46,31,39,78,70,74,41,44,91,76,61,83,69,65,73,45,60,20,64,38,73,41,80,73,40,79,60,52,20,26,81,89,35,112

Nearest PDB structures (foldseek):
  4ege-assembly1_A-2  TM=9.848E-01  e=2.394E-06  Mycobacterium ulcerans Agy99
  4rgz-assembly2_e  TM=9.845E-01  e=3.295E-06  Thermococcus sibiricus MM 739
  1pv9-assembly1_A  TM=9.788E-01  e=3.506E-05  Pyrococcus furiosus
  5cnx-assembly1_C  TM=9.015E-01  e=2.103E-05  Escherichia coli K-12
  2zsg-assembly1_B  TM=9.517E-01  e=8.048E-05  Thermotoga maritima

=== Feature glossary ===
Legend for the data blocks above and below:

— What the protein is —

The amino-acid sequence is the protein's primary structure: the linear order of residues from the N-terminus to the C-terminus, written in one-letter code. Everything else here — the 3D coordinates, the secondary structure, the domain annotations — is ultimately a consequence of this string.

Functional annotations link the protein to curated databases. InterPro entries identify conserved domains and families by matching the sequence against member-database signatures (Pfam, PROSITE, CDD, …). Gene Ontology (GO) terms describe molecular function, biological process, and cellular component in a controlled vocabulary. CATH places the structure in a hierarchical fold classification (Class/Architecture/Topology/Homolog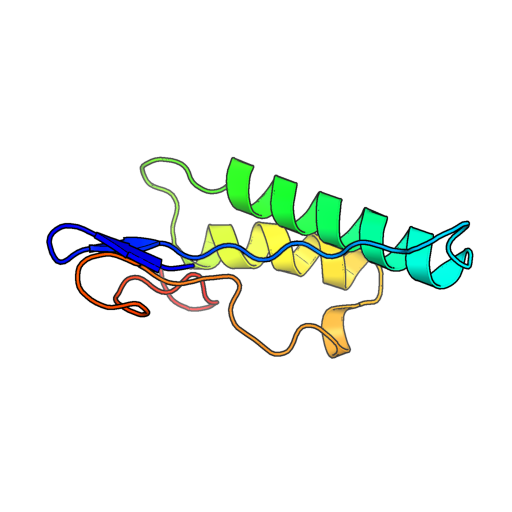ous-superfamily). The organism is the source species.

— Where its atoms are —

Atomic coordinates in PDBx/mmCIF format — the same representation the Protein Data Bank distributes. Each line of the _atom_site loop places one backbone atom in Cartesian space (units: ångströms, origin: arbitrary).

The six renders are orthographic views along the three Cartesian axes in both directions. Representation (cartoon, sticks, or surface) and color scheme (sequence-rainbow or by-chain) vary across proteins so the training set covers all the common visualization conventions.

— Local backbone conformation —

Eight-state secondary structure (DSSP): H is the canonical α-helix, G the tighter 3₁₀-helix, I the wider π-helix; E/B are β-structure, T and S are turns and bends, and '-' is everything else. DSSP derives these from the pattern of main-chain N–H···O=C hydrogen bonds, not from the sequence.

Three-state secondary structure (P-SEA) collapses the eight DSSP classes into helix (a), strand (b), and coil (c). P-SEA assigns these from Cα geometry alone — distances and angles — without requiring backbone oxygens, so it works on any Cα trace.

φ (phi) and ψ (psi) are the two rotatable backbone dihedrals per residue: φ is the C(i-1)–N–Cα–C torsion, ψ is the N–Cα–C–N(i+1) torsion, both in degrees on (−180°, 180°]. α-helical residues cluster near (−60°, −45°); β-strand residues near (−120°, +130°). A Ramachandran plot is simply a scatter of (φ, ψ) for every residue.

— Global shape and packing —

The geometric summary reports three shape descriptors. Rg (radius of gyration) measures how spread out the Cα atoms are about their centre of mass; compact globular proteins have small Rg, elongated or unfolded ones large. Cα contacts (<8 Å, |i−j|>4) count long-range residue pairs in spatial proximity — high for tightly packed folds, near zero for rods or random coil. The bounding-box extents give the protein's footprint along x, y, z in Å.

SASA measures how much of the protein is reachable by solvent. It is computed by rolling a water-sized probe over the atomic surface and summing the exposed area (Å²). Per-residue SASA distinguishes core (buried, low SASA) from surface (exposed, high SASA) residues; total SASA is a whole-molecule size measure.

Plot images: a contact map (which residues are close in 3D, as an N×N binary image), a Ramachandran scatter (backbone torsion angles, revealing secondary-structure composition at a glance), and — for AlphaFold structures — a PAE heatmap (pairwise prediction confidence).

— Structural neighborhood —

A 3Di character summarizes, for each residue, the relative orientation of the Cα frame of its nearest spatial neighbor. Because it encodes fold topology rather than chemistry, 3Di alignments detect remote structural similarity that sequence alignment misses.

The Foldseek neighbor list gives the closest experimentally determined structures in the PDB, ranked by structural alignment. TM-score near 1 means near-identical fold; near 0.3 means only rough topology match. This is how one finds what a novel AlphaFold prediction most resembles in the solved-structure universe.

— Confidence and disorder —

For AlphaFold models, the B-factor field carries pLDDT — the model's own estimate of local accuracy on a 0–100 scale. Regions with pLDDT<50 should be treated as essentially unmodeled; they often correspond to intrinsically disordered segments.

Crystallographic B-factors measure how much each atom's electron density is smeared out, in Å². They rise in mobile loops and surface residues and fall in the buried interior. In AlphaFold models this column is repurposed to hold pLDDT instead.

Predicted Aligned Error (PAE) is an AlphaFold confidence matrix: entry (i, j) is the expected error in the position of residue j, in ångströms, when the prediction is superimposed on the true structure at residue i. Low PAE within a block of residues means that block is internally rigid and well-predicted; high PAE between two blocks means their relative placement is uncertain even if each block individually is confident.